Protein AF-A0A3B9ATT8-F1 (afdb_monomer)

Solvent-accessible surface area (backbone atoms only — not comparable to full-atom values): 7086 Å² total; per-residue (Å²): 121,71,73,61,54,52,61,60,58,66,70,65,71,77,68,73,78,80,68,53,63,66,43,39,75,76,47,50,41,66,73,55,51,57,35,56,40,94,64,39,64,48,70,33,40,39,35,32,44,52,40,45,88,44,52,76,48,62,89,48,86,50,46,45,82,74,47,77,47,75,58,89,57,40,35,31,37,37,37,33,32,38,40,39,55,85,31,76,60,44,78,45,52,46,34,34,39,31,83,30,55,41,78,59,95,91,37,83,41,83,44,80,38,67,33,77,41,82,40,43,33,34,77,117

Mean predicted aligned error: 7.25 Å

Radius of gyration: 20.78 Å; Cα contacts (8 Å, |Δi|>4): 263; chains: 1; bounding box: 40×21×76 Å

Nearest PDB structures (foldseek):
  1h3g-assembly1_A  TM=8.782E-01  e=9.704E-08  Flavobacterium sp. 92
  3edj-assembly1_B  TM=8.896E-01  e=1.334E-07  Flavobacterium sp. 92
  3edd-assembly1_A  TM=8.801E-01  e=1.484E-07  Flavobacterium sp. 92
  3ede-assembly1_A  TM=8.640E-01  e=2.268E-07  Flavobacterium sp. 92
  9fyz-assembly4_F  TM=8.936E-01  e=4.767E-07  Bacteroides thetaiotaomicron

Sequence (124 aa):
MLTRIYFLLLFCTFYSALFAQKPSIQRADPTNWWVGMKNPEVQILLYGKNLKGSTVDINHPGVSIRQVYEVENPNYLFLDLYIAPETQPGRIGIALSKEIQVQKGGKTVTETAQALHVYELKVR

pLDDT: mean 88.96, std 15.79, range [49.84, 98.75]

Foldseek 3Di:
DVVVVVVVVVVPPPPPPPFQDFWEWDAKPVQAEAAQDPQQKDKIKTFTPQQPQWDKDKPFPQKDWPDWDDDPPRGIIITIIGGHNPGDWDKIKTKTWHWGWHQDPNDTDTDIHMYIDIYTYHHD

Secondary structure (DSSP, 8-state):
-HHHHHHHHHTT--------PPPEEEEEESSEEETT-SS-EEEEEEEEES-TT-EEE---TTEEEEEEEE-SSTTEEEEEEEE-TTPPSEEEEEEEEEEEEEEETTEEEEEEEEEEEEEEEE--

Structure (mmCIF, N/CA/C/O backbone):
data_AF-A0A3B9ATT8-F1
#
_entry.id   AF-A0A3B9ATT8-F1
#
loop_
_atom_site.group_PDB
_atom_site.id
_atom_site.type_symbol
_atom_site.label_atom_id
_atom_site.label_alt_id
_atom_site.label_comp_id
_atom_site.label_asym_id
_atom_site.label_entity_id
_atom_site.label_seq_id
_atom_site.pdbx_PDB_ins_code
_atom_site.Cartn_x
_atom_site.Cartn_y
_atom_site.Cartn_z
_atom_site.occupancy
_atom_site.B_iso_or_equiv
_atom_site.auth_seq_id
_atom_site.auth_comp_id
_atom_site.auth_asym_id
_atom_site.auth_atom_id
_atom_site.pdbx_PDB_model_num
ATOM 1 N N . MET A 1 1 ? -13.624 -2.587 57.158 1.00 57.06 1 MET A N 1
ATOM 2 C CA . MET A 1 1 ? -13.310 -3.545 56.069 1.00 57.06 1 MET A CA 1
ATOM 3 C C . MET A 1 1 ? -14.057 -3.219 54.768 1.00 57.06 1 MET A C 1
ATOM 5 O O . MET A 1 1 ? -13.435 -3.292 53.719 1.00 57.06 1 MET A O 1
ATOM 9 N N . LEU A 1 2 ? -15.318 -2.759 54.818 1.00 52.97 2 LEU A N 1
ATOM 10 C CA . LEU A 1 2 ? -16.110 -2.372 53.632 1.00 52.97 2 LEU A CA 1
ATOM 11 C C . LEU A 1 2 ? -15.619 -1.117 52.874 1.00 52.97 2 LEU A C 1
ATOM 13 O O . LEU A 1 2 ? -15.759 -1.042 51.660 1.00 52.97 2 LEU A O 1
ATOM 17 N N . THR A 1 3 ? -14.975 -0.157 53.542 1.00 51.59 3 THR A N 1
ATOM 18 C CA . THR A 1 3 ? -14.451 1.073 52.908 1.00 51.59 3 THR A CA 1
ATOM 19 C C . THR A 1 3 ? -13.260 0.836 51.970 1.00 51.59 3 THR A C 1
ATOM 21 O O . THR A 1 3 ? -13.040 1.613 51.047 1.00 51.59 3 THR A O 1
ATOM 24 N N . ARG A 1 4 ? -12.519 -0.268 52.149 1.00 54.44 4 ARG A N 1
ATOM 25 C CA . ARG A 1 4 ? -11.410 -0.669 51.261 1.00 54.44 4 ARG A CA 1
ATOM 26 C C . ARG A 1 4 ? -11.893 -1.287 49.944 1.00 54.44 4 ARG A C 1
ATOM 28 O O . ARG A 1 4 ? -11.217 -1.152 48.933 1.00 54.44 4 ARG A O 1
ATOM 35 N N . ILE A 1 5 ? -13.075 -1.909 49.946 1.00 57.22 5 ILE A N 1
ATOM 36 C CA . ILE A 1 5 ? -13.707 -2.495 48.751 1.00 57.22 5 ILE A CA 1
ATOM 37 C C . ILE A 1 5 ? -14.228 -1.405 47.807 1.00 57.22 5 ILE A C 1
ATOM 39 O O . ILE A 1 5 ? -14.078 -1.526 46.595 1.00 57.22 5 ILE A O 1
ATOM 43 N N . TYR A 1 6 ? -14.738 -0.296 48.349 1.00 56.00 6 TYR A N 1
ATOM 44 C CA . TYR A 1 6 ? -15.149 0.857 47.542 1.00 56.00 6 TYR A CA 1
ATOM 45 C C . TYR A 1 6 ? -13.977 1.529 46.814 1.00 56.00 6 TYR A C 1
ATOM 47 O O . TYR A 1 6 ? -14.143 1.967 45.681 1.00 56.00 6 TYR A O 1
ATOM 55 N N . PHE A 1 7 ? -12.779 1.549 47.409 1.00 54.91 7 PHE A N 1
ATOM 56 C CA . PHE A 1 7 ? -11.580 2.086 46.752 1.00 54.91 7 PHE A CA 1
ATOM 57 C C . PHE A 1 7 ? -11.098 1.193 45.590 1.00 54.91 7 PHE A C 1
ATOM 59 O O . PHE A 1 7 ? -10.565 1.698 44.607 1.00 54.91 7 PHE A O 1
ATOM 66 N N . LEU A 1 8 ? -11.347 -0.123 45.666 1.00 53.28 8 LEU A N 1
ATOM 67 C CA . LEU A 1 8 ? -11.042 -1.083 44.597 1.00 53.28 8 LEU A CA 1
ATOM 68 C C . LEU A 1 8 ? -12.071 -1.029 43.447 1.00 53.28 8 LEU A C 1
ATOM 70 O O . LEU A 1 8 ? -11.711 -1.204 42.287 1.00 53.28 8 LEU A O 1
ATOM 74 N N . LEU A 1 9 ? -13.340 -0.736 43.756 1.00 53.50 9 LEU A N 1
ATOM 75 C CA . LEU A 1 9 ? -14.417 -0.547 42.771 1.00 53.50 9 LEU A CA 1
ATOM 76 C C . LEU A 1 9 ? -14.358 0.820 42.065 1.00 53.50 9 LEU A C 1
ATOM 78 O O . LEU A 1 9 ? -14.722 0.913 40.894 1.00 53.50 9 LEU A O 1
ATOM 82 N N . LEU A 1 10 ? -13.847 1.867 42.726 1.00 50.44 10 LEU A N 1
ATOM 83 C CA . LEU A 1 10 ? -13.680 3.194 42.115 1.00 50.44 10 LEU A CA 1
ATOM 84 C C . LEU A 1 10 ? -12.592 3.206 41.024 1.00 50.44 10 LEU A C 1
ATOM 86 O O . LEU A 1 10 ? -12.669 3.989 40.082 1.00 50.44 10 LEU A O 1
ATOM 90 N N . PHE A 1 11 ? -11.615 2.297 41.101 1.00 50.78 11 PHE A N 1
ATOM 91 C CA . PHE A 1 11 ? -10.529 2.180 40.121 1.00 50.78 11 PHE A CA 1
ATOM 92 C C . PHE A 1 11 ? -10.943 1.456 38.822 1.00 50.78 11 PHE A C 1
ATOM 94 O O . PHE A 1 11 ? -10.183 1.427 37.859 1.00 50.78 11 PHE A O 1
ATOM 101 N N . CYS A 1 12 ? -12.151 0.880 38.771 1.00 49.84 12 CYS A N 1
ATOM 102 C CA . CYS A 1 12 ? -12.603 0.015 37.674 1.00 49.84 12 CYS A CA 1
ATOM 103 C C . CYS A 1 12 ? -13.449 0.733 36.600 1.00 49.84 12 CYS A C 1
ATOM 105 O O . CYS A 1 12 ? -13.936 0.096 35.671 1.00 49.84 12 CYS A O 1
ATOM 107 N N . THR A 1 13 ? -13.646 2.053 36.696 1.00 51.56 13 THR A N 1
ATOM 108 C CA . THR A 1 13 ? -14.549 2.787 35.782 1.00 51.56 13 THR A CA 1
ATOM 109 C C . THR A 1 13 ? -13.852 3.565 34.671 1.00 51.56 13 THR A C 1
ATOM 111 O O . THR A 1 13 ? -14.529 4.106 33.800 1.00 51.56 13 THR A O 1
ATOM 114 N N . PHE A 1 14 ? -12.520 3.537 34.592 1.00 51.38 14 PHE A N 1
ATOM 115 C CA . PHE A 1 14 ? -11.807 3.982 33.392 1.00 51.38 14 PHE A CA 1
ATOM 116 C C . PHE A 1 14 ? -11.762 2.846 32.358 1.00 51.38 14 PHE A C 1
ATOM 118 O O . PHE A 1 14 ? -10.701 2.397 31.934 1.00 51.38 14 PHE A O 1
ATOM 125 N N . TYR A 1 15 ? -12.941 2.354 31.964 1.00 55.19 15 TYR A N 1
ATOM 126 C CA . TYR A 1 15 ? -13.079 1.633 30.704 1.00 55.19 15 TYR A CA 1
ATOM 127 C C . TYR A 1 15 ? -12.724 2.639 29.614 1.00 55.19 15 TYR A C 1
ATOM 129 O O . TYR A 1 15 ? -13.533 3.486 29.234 1.00 55.19 15 TYR A O 1
ATOM 137 N N . SER A 1 16 ? -11.472 2.603 29.169 1.00 49.91 16 SER A N 1
ATOM 138 C CA . SER A 1 16 ? -11.034 3.316 27.986 1.00 49.91 16 SER A CA 1
ATOM 139 C C . SER A 1 16 ? -11.943 2.877 26.847 1.00 49.91 16 SER A C 1
ATOM 141 O O . SER A 1 16 ? -11.873 1.747 26.366 1.00 49.91 16 SER A O 1
ATOM 143 N N . ALA A 1 17 ? -12.843 3.769 26.437 1.00 56.22 17 ALA A N 1
ATOM 144 C CA . ALA A 1 17 ? -13.549 3.621 25.184 1.00 56.22 17 ALA A CA 1
ATOM 145 C C . ALA A 1 17 ? -12.467 3.534 24.102 1.00 56.22 17 ALA A C 1
ATOM 147 O O . ALA A 1 17 ? -11.809 4.525 23.777 1.00 56.22 17 ALA A O 1
ATOM 148 N N . LEU A 1 18 ? -12.218 2.319 23.614 1.00 56.28 18 LEU A N 1
ATOM 149 C CA . LEU A 1 18 ? -11.367 2.055 22.465 1.00 56.28 18 LEU A CA 1
ATOM 150 C C . LEU A 1 18 ? -12.083 2.651 21.254 1.00 56.28 18 LEU A C 1
ATOM 152 O O . LEU A 1 18 ? -12.813 1.973 20.539 1.00 56.28 18 LEU A O 1
ATOM 156 N N . PHE A 1 19 ? -11.932 3.959 21.058 1.00 63.81 19 PHE A N 1
ATOM 157 C CA . PHE A 1 19 ? -12.354 4.604 19.829 1.00 63.81 19 PHE A CA 1
ATOM 158 C C . PHE A 1 19 ? -11.504 4.021 18.704 1.00 63.81 19 PHE A C 1
ATOM 160 O O . PHE A 1 19 ? -10.276 4.148 18.712 1.00 63.81 19 PHE A O 1
ATOM 167 N N . ALA A 1 20 ? -12.154 3.362 17.746 1.00 68.19 20 ALA A N 1
ATOM 168 C CA . ALA A 1 20 ? -11.482 2.860 16.563 1.00 68.19 20 ALA A CA 1
ATOM 169 C C . ALA A 1 20 ? -10.919 4.058 15.785 1.00 68.19 20 ALA A C 1
ATOM 171 O O . ALA A 1 20 ? -11.657 4.866 15.220 1.00 68.19 20 ALA A O 1
ATOM 172 N N . GLN A 1 21 ? -9.595 4.215 15.812 1.00 84.19 21 GLN A N 1
ATOM 173 C CA . GLN A 1 21 ? -8.925 5.314 15.123 1.00 84.19 21 GLN A CA 1
ATOM 174 C C . GLN A 1 21 ? -9.066 5.127 13.610 1.00 84.19 21 GLN A C 1
ATOM 176 O O . GLN A 1 21 ? -8.946 4.013 13.107 1.00 84.19 21 GLN A O 1
ATOM 181 N N . LYS A 1 22 ? -9.295 6.206 12.860 1.00 92.38 22 LYS A N 1
ATOM 182 C CA . LYS A 1 22 ? -9.272 6.128 11.393 1.00 92.38 22 LYS A CA 1
ATOM 183 C C . LYS A 1 22 ? -7.874 5.679 10.939 1.00 92.38 22 LYS A C 1
ATOM 185 O O . LYS A 1 22 ? -6.898 6.198 11.492 1.00 92.38 22 LYS A O 1
ATOM 190 N N . PRO A 1 23 ? -7.759 4.741 9.980 1.00 95.69 23 PRO A N 1
ATOM 191 C CA . PRO A 1 23 ? -6.466 4.406 9.413 1.00 95.69 23 PRO A CA 1
ATOM 192 C C . PRO A 1 23 ? -5.859 5.659 8.779 1.00 95.69 23 PRO A C 1
ATOM 194 O O . PRO A 1 23 ? -6.568 6.480 8.193 1.00 95.69 23 PRO A O 1
ATOM 197 N N . SER A 1 24 ? -4.550 5.828 8.899 1.00 97.00 24 SER A N 1
ATOM 198 C CA . SER A 1 24 ? -3.833 6.886 8.191 1.00 97.00 24 SER A CA 1
ATOM 199 C C . SER A 1 24 ? -2.446 6.413 7.820 1.00 97.00 24 SER A C 1
ATOM 201 O O . SER A 1 24 ? -1.738 5.877 8.664 1.00 97.00 24 SER A O 1
ATOM 203 N N . ILE A 1 25 ? -2.044 6.618 6.569 1.00 98.19 25 ILE A N 1
ATOM 204 C CA . ILE A 1 25 ? -0.698 6.274 6.108 1.00 98.19 25 ILE A CA 1
ATOM 205 C C . ILE A 1 25 ? 0.189 7.502 6.259 1.00 98.19 25 ILE A C 1
ATOM 207 O O . ILE A 1 25 ? -0.159 8.586 5.798 1.00 98.19 25 ILE A O 1
ATOM 211 N N . GLN A 1 26 ? 1.337 7.328 6.905 1.00 98.00 26 GLN A N 1
ATOM 212 C CA . GLN A 1 26 ? 2.315 8.392 7.124 1.00 98.00 26 GLN A CA 1
ATOM 213 C C . GLN A 1 26 ? 3.532 8.244 6.213 1.00 98.00 26 GLN A C 1
ATOM 215 O O . GLN A 1 26 ? 4.091 9.248 5.778 1.00 98.00 26 GLN A O 1
ATOM 220 N N . ARG A 1 27 ? 3.949 7.007 5.926 1.00 97.81 27 ARG A N 1
ATOM 221 C CA . ARG A 1 27 ? 5.130 6.718 5.110 1.00 97.81 27 ARG A CA 1
ATOM 222 C C . ARG A 1 27 ? 4.998 5.374 4.400 1.00 97.81 27 ARG A C 1
ATOM 224 O O . ARG A 1 27 ? 4.370 4.461 4.931 1.00 97.81 27 ARG A O 1
ATOM 231 N N . ALA A 1 28 ? 5.640 5.271 3.244 1.00 98.56 28 ALA A N 1
ATOM 232 C CA . ALA A 1 28 ? 5.940 4.022 2.563 1.00 98.56 28 ALA A CA 1
ATOM 233 C C . ALA A 1 28 ? 7.462 3.885 2.423 1.00 98.56 28 ALA A C 1
ATOM 235 O O . ALA A 1 28 ? 8.128 4.863 2.081 1.00 98.56 28 ALA A O 1
ATOM 236 N N . ASP A 1 29 ? 7.993 2.695 2.687 1.00 98.06 29 ASP A N 1
ATOM 237 C CA . ASP A 1 29 ? 9.405 2.356 2.516 1.00 98.06 29 ASP A CA 1
ATOM 238 C C . ASP A 1 29 ? 9.533 1.136 1.579 1.00 98.06 29 ASP A C 1
ATOM 240 O O . ASP A 1 29 ? 8.893 0.119 1.842 1.00 98.06 29 ASP A O 1
ATOM 244 N N . PRO A 1 30 ? 10.343 1.196 0.505 1.00 98.12 30 PRO A N 1
ATOM 245 C CA . PRO A 1 30 ? 11.040 2.387 0.005 1.00 98.12 30 PRO A CA 1
ATOM 246 C C . PRO A 1 30 ? 10.045 3.463 -0.459 1.00 98.12 30 PRO A C 1
ATOM 248 O O . PRO A 1 30 ? 8.932 3.129 -0.840 1.00 98.12 30 PRO A O 1
ATOM 251 N N . THR A 1 31 ? 10.431 4.745 -0.459 1.00 97.44 31 THR A N 1
ATOM 252 C CA . THR A 1 31 ? 9.517 5.879 -0.753 1.00 97.44 31 THR A CA 1
ATOM 253 C C . THR A 1 31 ? 9.055 5.972 -2.209 1.00 97.44 31 THR A C 1
ATOM 255 O O . THR A 1 31 ? 8.135 6.722 -2.523 1.00 97.44 31 THR A O 1
ATOM 258 N N . ASN A 1 32 ? 9.728 5.258 -3.106 1.00 98.00 32 ASN A N 1
ATOM 259 C CA . ASN A 1 32 ? 9.431 5.151 -4.527 1.00 98.00 32 ASN A CA 1
ATOM 260 C C . ASN A 1 32 ? 10.055 3.860 -5.069 1.00 98.00 32 ASN A C 1
ATOM 262 O O . ASN A 1 32 ? 10.919 3.263 -4.418 1.00 98.00 32 ASN A O 1
ATOM 266 N N . TRP A 1 33 ?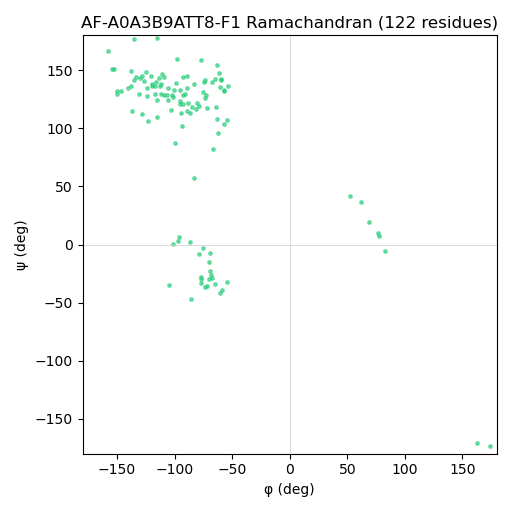 9.643 3.470 -6.270 1.00 97.88 33 TRP A N 1
ATOM 267 C CA . TRP A 1 33 ? 10.235 2.355 -7.004 1.00 97.88 33 TRP A CA 1
ATOM 268 C C . TRP A 1 33 ? 10.454 2.717 -8.471 1.00 97.88 33 TRP A C 1
ATOM 270 O O . TRP A 1 33 ? 10.077 3.804 -8.904 1.00 97.88 33 TRP A O 1
ATOM 280 N N . TRP A 1 34 ? 11.051 1.814 -9.245 1.00 96.94 34 TRP A N 1
ATOM 281 C CA . TRP A 1 34 ? 11.299 2.009 -10.673 1.00 96.94 34 TRP A CA 1
ATOM 282 C C . TRP A 1 34 ? 10.483 1.039 -11.521 1.00 96.94 34 TRP A C 1
ATOM 284 O O . TRP A 1 34 ? 10.322 -0.129 -11.165 1.00 96.94 34 TRP A O 1
ATOM 294 N N . VAL A 1 35 ? 10.004 1.513 -12.669 1.00 97.06 35 VAL A N 1
ATOM 295 C CA . VAL A 1 35 ? 9.434 0.648 -13.711 1.00 97.06 35 VAL A CA 1
ATOM 296 C C . VAL A 1 35 ? 10.545 -0.058 -14.496 1.00 97.06 35 VAL A C 1
ATOM 298 O O . VAL A 1 35 ? 11.694 0.388 -14.505 1.00 97.06 35 VAL A O 1
ATOM 301 N N . GLY A 1 36 ? 10.223 -1.177 -15.152 1.00 95.19 36 GLY A N 1
ATOM 302 C CA . GLY A 1 36 ? 11.188 -1.920 -15.976 1.00 95.19 36 GLY A CA 1
ATOM 303 C C . GLY A 1 36 ? 12.312 -2.614 -15.191 1.00 95.19 36 GLY A C 1
ATOM 304 O O . GLY A 1 36 ? 13.362 -2.936 -15.754 1.00 95.19 36 GLY A O 1
ATOM 305 N N . MET A 1 37 ? 12.130 -2.837 -13.887 1.00 95.69 37 MET A N 1
ATOM 306 C CA . MET A 1 37 ? 13.088 -3.578 -13.065 1.00 95.69 37 MET A CA 1
ATOM 307 C C . MET A 1 37 ? 13.181 -5.042 -13.512 1.00 95.69 37 MET A C 1
ATOM 309 O O . MET A 1 37 ? 12.180 -5.669 -13.846 1.00 95.69 37 MET A O 1
ATOM 313 N N . LYS A 1 38 ? 14.396 -5.617 -13.476 1.00 95.25 38 LYS A N 1
ATOM 314 C CA . LYS A 1 38 ? 14.610 -7.039 -13.817 1.00 95.25 38 LYS A CA 1
ATOM 315 C C . LYS A 1 38 ? 13.786 -7.965 -12.916 1.00 95.25 38 LYS A C 1
ATOM 317 O O . LYS A 1 38 ? 13.284 -8.978 -13.390 1.00 95.25 38 LYS A O 1
ATOM 322 N N . ASN A 1 39 ? 13.686 -7.622 -11.631 1.00 96.31 39 ASN A N 1
ATOM 323 C CA . ASN A 1 39 ? 12.704 -8.215 -10.736 1.00 96.31 39 ASN A CA 1
ATOM 324 C C . ASN A 1 39 ? 11.463 -7.301 -10.713 1.00 96.31 39 ASN A C 1
ATOM 326 O O . ASN A 1 39 ? 11.589 -6.174 -10.230 1.00 96.31 39 ASN A O 1
ATOM 330 N N . PRO A 1 40 ? 10.306 -7.748 -11.235 1.00 96.81 40 PRO A N 1
ATOM 331 C CA . PRO A 1 40 ? 9.074 -6.961 -11.235 1.00 96.81 40 PRO A CA 1
ATOM 332 C C . PRO A 1 40 ? 8.398 -6.903 -9.857 1.00 96.81 40 PRO A C 1
ATOM 334 O O . PRO A 1 40 ? 7.372 -6.246 -9.711 1.0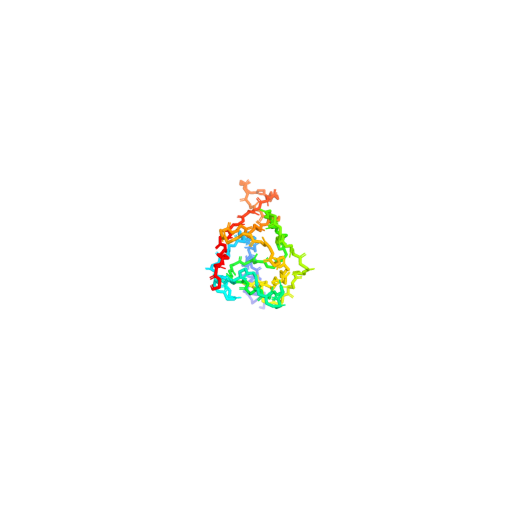0 96.81 40 PRO A O 1
ATOM 337 N N . GLU A 1 41 ? 8.929 -7.594 -8.848 1.00 98.06 41 GLU A N 1
ATOM 338 C CA . GLU A 1 41 ? 8.350 -7.635 -7.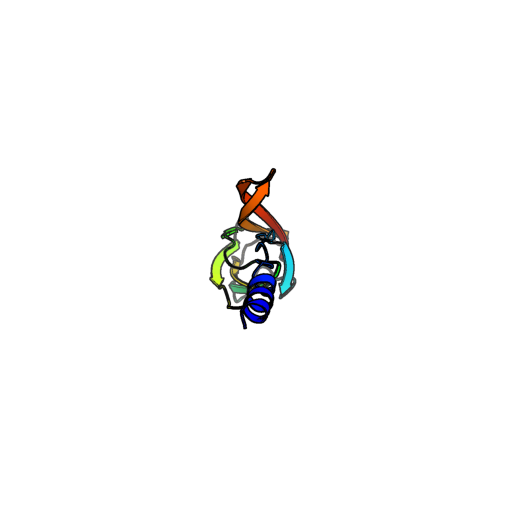508 1.00 98.06 41 GLU A CA 1
ATOM 339 C C . GLU A 1 41 ? 9.045 -6.668 -6.547 1.00 98.06 41 GLU A C 1
ATOM 341 O O . GLU A 1 41 ? 10.274 -6.542 -6.528 1.00 98.06 41 GLU A O 1
ATOM 346 N N . VAL A 1 42 ? 8.241 -5.999 -5.723 1.00 98.12 42 VAL A N 1
ATOM 347 C CA . VAL A 1 42 ? 8.700 -5.136 -4.633 1.00 98.12 42 VAL A CA 1
ATOM 348 C C . VAL A 1 42 ? 7.805 -5.326 -3.416 1.00 98.12 42 VAL A C 1
ATOM 350 O O . VAL A 1 42 ? 6.583 -5.328 -3.530 1.00 98.12 42 VAL A O 1
ATOM 353 N N . GLN A 1 43 ? 8.419 -5.449 -2.243 1.00 98.69 43 GLN A N 1
ATOM 354 C CA . GLN A 1 43 ? 7.715 -5.366 -0.971 1.00 98.69 43 GLN A CA 1
ATOM 355 C C . GLN A 1 43 ? 7.810 -3.936 -0.441 1.00 98.69 43 GLN A C 1
ATOM 357 O O . GLN A 1 43 ? 8.907 -3.404 -0.263 1.00 98.69 43 GLN A O 1
ATOM 362 N N . ILE A 1 44 ? 6.659 -3.324 -0.179 1.00 98.62 44 ILE A N 1
ATOM 363 C CA . ILE A 1 44 ? 6.548 -1.990 0.409 1.00 98.62 44 ILE A CA 1
ATOM 364 C C . ILE A 1 44 ? 6.099 -2.128 1.862 1.00 98.62 44 ILE A C 1
ATOM 366 O O . ILE A 1 44 ? 5.081 -2.753 2.152 1.00 98.62 44 ILE A O 1
ATOM 370 N N . LEU A 1 45 ? 6.821 -1.493 2.779 1.00 98.69 45 LEU A N 1
ATOM 371 C CA . LEU A 1 45 ? 6.399 -1.300 4.159 1.00 98.69 45 LEU A CA 1
ATOM 372 C C . LEU A 1 45 ? 5.603 -0.001 4.274 1.00 98.69 45 LEU A C 1
ATOM 374 O O . LEU A 1 45 ? 6.147 1.089 4.112 1.00 98.69 45 LEU A O 1
ATOM 378 N N . LEU A 1 46 ? 4.324 -0.105 4.612 1.00 98.75 46 LEU A N 1
ATOM 379 C CA . LEU A 1 46 ? 3.499 1.034 4.988 1.00 98.75 46 LEU A CA 1
ATOM 380 C C . LEU A 1 46 ? 3.572 1.235 6.499 1.00 98.75 46 LEU A C 1
ATOM 382 O O . LEU A 1 46 ? 3.332 0.308 7.271 1.00 98.75 46 LEU A O 1
ATOM 386 N N . TYR A 1 47 ? 3.860 2.466 6.912 1.00 98.50 47 TYR A N 1
ATOM 387 C CA . TYR A 1 47 ? 3.804 2.905 8.300 1.00 98.50 47 TYR A CA 1
ATOM 388 C C . TYR A 1 47 ? 2.753 4.000 8.472 1.00 98.50 47 TYR A C 1
ATOM 390 O O . TYR A 1 47 ? 2.664 4.945 7.680 1.00 98.50 47 TYR A O 1
ATOM 398 N N . GLY A 1 48 ? 1.962 3.894 9.534 1.00 97.75 48 GLY A N 1
ATOM 399 C CA . GLY A 1 48 ? 0.884 4.826 9.818 1.00 97.75 48 GLY A CA 1
ATOM 400 C C . GLY A 1 48 ? 0.036 4.401 11.010 1.00 97.75 48 GLY A C 1
ATOM 401 O O . GLY A 1 48 ? 0.381 3.460 11.707 1.00 97.75 48 GLY A O 1
ATOM 402 N N . LYS A 1 49 ? -1.071 5.085 11.296 1.00 96.56 49 LYS A N 1
ATOM 403 C CA . LYS A 1 49 ? -1.918 4.731 12.446 1.00 96.56 49 LYS A CA 1
ATOM 404 C C . LYS A 1 49 ? -2.978 3.713 12.051 1.00 96.56 49 LYS A C 1
ATOM 406 O O . LYS A 1 49 ?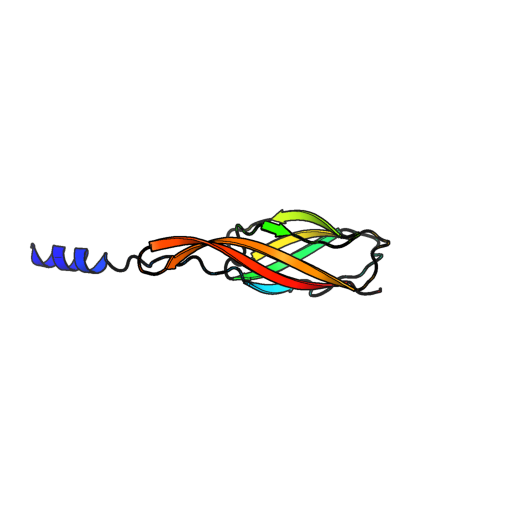 -3.669 3.915 11.059 1.00 96.56 49 LYS A O 1
ATOM 411 N N . ASN A 1 50 ? -3.151 2.680 12.876 1.00 95.50 50 ASN A N 1
ATOM 412 C CA . ASN A 1 50 ? -4.258 1.717 12.814 1.00 95.50 50 ASN A CA 1
ATOM 413 C C . ASN A 1 50 ? -4.475 1.067 11.431 1.00 95.50 50 ASN A C 1
ATOM 415 O O . ASN A 1 50 ? -5.612 0.906 10.981 1.00 95.50 50 ASN A O 1
ATOM 419 N N . LEU A 1 51 ? -3.380 0.702 10.767 1.00 97.12 51 LEU A N 1
ATOM 420 C CA . LEU A 1 51 ? -3.377 0.106 9.434 1.00 97.12 51 LEU A CA 1
ATOM 421 C C . LEU A 1 51 ? -3.860 -1.348 9.430 1.00 97.12 51 LEU A C 1
ATOM 423 O O . LEU A 1 51 ? -4.564 -1.745 8.508 1.00 97.12 51 LEU A O 1
ATOM 427 N N . LYS A 1 52 ? -3.533 -2.133 10.461 1.00 96.38 52 LYS A N 1
ATOM 428 C CA . LYS A 1 52 ? -3.932 -3.547 10.571 1.00 96.38 52 LYS A CA 1
ATOM 429 C C . LYS A 1 52 ? -5.442 -3.734 10.419 1.00 96.38 52 LYS A C 1
ATOM 431 O O . LYS A 1 52 ? -6.204 -2.975 11.014 1.00 96.38 52 LYS A O 1
ATOM 436 N N . GLY A 1 53 ? -5.885 -4.730 9.664 1.00 95.88 53 GLY A N 1
ATOM 437 C CA . GLY A 1 53 ? -7.289 -4.980 9.349 1.00 95.88 53 GLY A CA 1
ATOM 438 C C . GLY A 1 53 ? -7.869 -4.048 8.283 1.00 95.88 53 GLY A C 1
ATOM 439 O O . GLY A 1 53 ? -9.085 -4.017 8.121 1.00 95.88 53 GLY A O 1
ATOM 440 N N . SER A 1 54 ? -7.044 -3.246 7.600 1.00 97.50 54 SER A N 1
ATOM 441 C CA . SER A 1 54 ? -7.495 -2.468 6.439 1.00 97.50 54 SER A CA 1
ATOM 442 C C . SER A 1 54 ? -7.463 -3.331 5.184 1.00 97.50 54 SER A C 1
ATOM 444 O O . SER A 1 54 ? -6.485 -4.030 4.927 1.00 97.50 54 SER A O 1
ATOM 446 N N . THR A 1 55 ? -8.487 -3.212 4.351 1.00 98.00 55 THR A N 1
ATOM 447 C CA . THR A 1 55 ? -8.439 -3.686 2.970 1.00 98.00 55 THR A CA 1
ATOM 448 C C . THR A 1 55 ? -7.606 -2.713 2.143 1.00 98.00 55 THR A C 1
ATOM 450 O O . THR A 1 55 ? -7.822 -1.502 2.224 1.00 98.00 55 THR A O 1
ATOM 453 N N . VAL A 1 56 ? -6.660 -3.237 1.361 1.00 98.38 56 VAL A N 1
ATOM 454 C CA . VAL A 1 56 ? -5.771 -2.453 0.491 1.00 98.38 56 VAL A CA 1
ATOM 455 C C . VAL A 1 56 ? -6.203 -2.623 -0.960 1.00 98.38 56 VAL A C 1
ATOM 457 O O . VAL A 1 56 ? -6.438 -3.746 -1.400 1.00 98.38 56 VAL A O 1
ATOM 460 N N . ASP A 1 57 ? -6.271 -1.518 -1.694 1.00 98.38 57 ASP A N 1
ATOM 461 C CA . ASP A 1 57 ? -6.592 -1.479 -3.117 1.00 98.38 57 ASP A CA 1
ATOM 462 C C . ASP A 1 57 ? -5.611 -0.579 -3.880 1.00 98.38 57 ASP A C 1
ATOM 464 O O . ASP A 1 57 ? -5.151 0.450 -3.372 1.00 98.38 57 ASP A O 1
ATOM 468 N N . ILE A 1 58 ? -5.288 -0.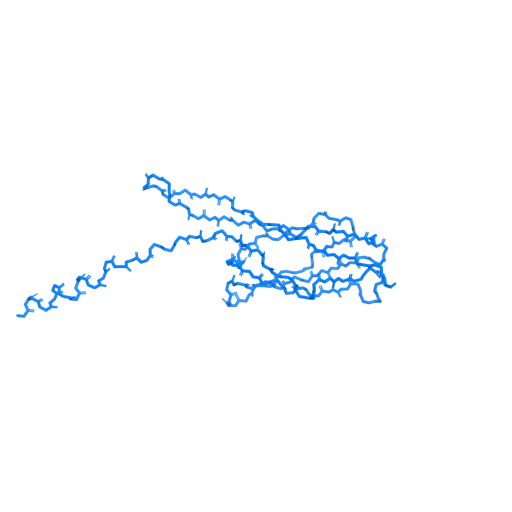983 -5.108 1.00 98.25 58 ILE A N 1
ATOM 469 C CA . ILE A 1 58 ? -4.513 -0.197 -6.070 1.00 98.25 58 ILE A CA 1
ATOM 470 C C . ILE A 1 58 ? -5.193 -0.337 -7.426 1.00 98.25 58 ILE A C 1
ATOM 472 O O . ILE A 1 58 ? -5.172 -1.404 -8.036 1.00 98.25 58 ILE A O 1
ATOM 476 N N . ASN A 1 59 ? -5.724 0.770 -7.934 1.00 96.12 59 ASN A N 1
ATOM 477 C CA . ASN A 1 59 ? -6.281 0.837 -9.278 1.00 96.12 59 ASN A CA 1
ATOM 478 C C . ASN A 1 59 ? -5.262 1.463 -10.240 1.00 96.12 59 ASN A C 1
ATOM 480 O O . ASN A 1 59 ? -5.233 2.682 -10.426 1.00 96.12 59 ASN A O 1
ATOM 484 N N . HIS A 1 60 ? -4.388 0.635 -10.817 1.00 96.94 60 HIS A N 1
ATOM 485 C CA . HIS A 1 60 ? -3.425 1.073 -11.827 1.00 96.94 60 HIS A CA 1
ATOM 486 C C . HIS A 1 60 ? -3.084 -0.059 -12.812 1.00 96.94 60 HIS A C 1
ATOM 488 O O . HIS A 1 60 ? -2.686 -1.141 -12.375 1.00 96.94 60 HIS A O 1
ATOM 494 N N . PRO A 1 61 ? -3.161 0.164 -14.139 1.00 96.00 61 PRO A N 1
ATOM 495 C CA . PRO A 1 61 ? -2.731 -0.827 -15.123 1.00 96.00 61 PRO A CA 1
ATOM 496 C C . PRO A 1 61 ? -1.266 -1.239 -14.917 1.00 96.00 61 PRO A C 1
ATOM 498 O O . PRO A 1 61 ? -0.391 -0.389 -14.758 1.00 96.00 61 PRO A O 1
ATOM 501 N N . GLY A 1 62 ? -0.990 -2.543 -14.912 1.00 97.31 62 GLY A N 1
ATO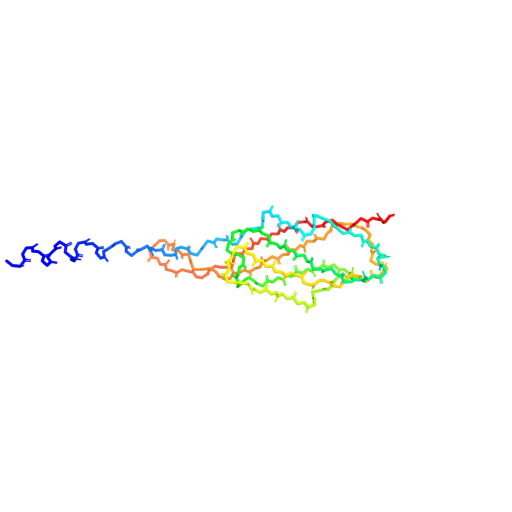M 502 C CA . GLY A 1 62 ? 0.367 -3.075 -14.741 1.00 97.31 62 GLY A CA 1
ATOM 503 C C . GLY A 1 62 ? 0.852 -3.182 -13.290 1.00 97.31 62 GLY A C 1
ATOM 504 O O . GLY A 1 62 ? 1.897 -3.781 -13.064 1.00 97.31 62 GLY A O 1
ATOM 505 N N . VAL A 1 63 ? 0.100 -2.693 -12.297 1.00 98.50 63 VAL A N 1
ATOM 506 C CA . VAL A 1 63 ? 0.422 -2.890 -10.873 1.00 98.50 63 VAL A CA 1
ATOM 507 C C . VAL A 1 63 ? -0.626 -3.792 -10.239 1.00 98.50 63 VAL A C 1
ATOM 509 O O . VAL A 1 63 ? -1.822 -3.554 -10.372 1.00 98.50 63 VAL A O 1
ATOM 512 N N . SER A 1 64 ? -0.186 -4.833 -9.538 1.00 98.31 64 SER A N 1
ATOM 513 C CA . SER A 1 64 ? -1.077 -5.764 -8.842 1.00 98.31 64 SER A CA 1
ATOM 514 C C . SER A 1 64 ? -0.569 -6.076 -7.443 1.00 98.31 64 SER A C 1
ATOM 516 O O . SER A 1 64 ? 0.635 -6.220 -7.224 1.00 98.31 64 SER A O 1
ATOM 518 N N . ILE A 1 65 ? -1.499 -6.191 -6.498 1.00 98.62 65 ILE A N 1
ATOM 519 C CA . ILE A 1 65 ? -1.211 -6.639 -5.137 1.00 98.62 65 ILE A CA 1
ATOM 520 C C . ILE A 1 65 ? -1.092 -8.161 -5.162 1.00 98.62 65 ILE A C 1
ATOM 522 O O . ILE A 1 65 ? -2.037 -8.857 -5.530 1.00 98.62 65 ILE A O 1
ATOM 526 N N . ARG A 1 66 ? 0.076 -8.680 -4.782 1.00 98.44 66 ARG A N 1
ATOM 527 C CA . ARG A 1 66 ? 0.313 -10.119 -4.623 1.00 98.44 66 ARG A CA 1
ATOM 528 C C . ARG A 1 66 ? -0.097 -10.587 -3.244 1.00 98.44 66 ARG A C 1
ATOM 530 O O . ARG A 1 66 ? -0.785 -11.595 -3.127 1.00 98.44 66 ARG A O 1
ATOM 537 N N . GLN A 1 67 ? 0.313 -9.847 -2.220 1.00 98.44 67 GLN A N 1
ATOM 538 C CA . GLN A 1 67 ? -0.024 -10.171 -0.846 1.00 98.44 67 GLN A CA 1
ATOM 539 C C . GLN A 1 67 ? -0.000 -8.933 0.047 1.00 98.44 67 GLN A C 1
ATOM 541 O O . GLN A 1 67 ? 0.768 -7.998 -0.174 1.00 98.44 67 GLN A O 1
ATOM 546 N N . VAL A 1 68 ? -0.830 -8.967 1.086 1.00 98.50 68 VAL A N 1
ATOM 547 C CA . VAL A 1 68 ? -0.791 -8.042 2.216 1.00 98.50 68 VAL A CA 1
ATOM 548 C C . VAL A 1 68 ? -0.447 -8.855 3.460 1.00 98.50 68 VAL A C 1
ATOM 550 O O . VAL A 1 68 ? -1.157 -9.811 3.772 1.00 98.50 68 VAL A O 1
ATOM 553 N N . TYR A 1 69 ? 0.610 -8.480 4.179 1.00 98.31 69 TYR A N 1
ATOM 554 C CA . TYR A 1 69 ? 0.933 -9.078 5.475 1.00 98.31 69 TYR A CA 1
ATOM 555 C C . TYR A 1 69 ? 0.671 -8.094 6.601 1.00 98.31 69 TYR A C 1
ATOM 557 O O . TYR A 1 69 ? 1.177 -6.967 6.627 1.00 98.31 69 TYR A O 1
ATOM 565 N N . GLU A 1 70 ? -0.086 -8.577 7.575 1.00 97.62 70 GLU A N 1
ATOM 566 C CA . GLU A 1 70 ? -0.267 -7.920 8.854 1.00 97.62 70 GLU A CA 1
ATOM 567 C C . GLU A 1 70 ? 0.749 -8.439 9.858 1.00 97.62 70 GLU A C 1
ATOM 569 O O . GLU A 1 70 ? 1.061 -9.629 9.902 1.00 97.62 70 GLU A O 1
ATOM 574 N N . VAL A 1 71 ? 1.219 -7.543 10.716 1.00 95.50 71 VAL A N 1
ATOM 575 C CA . VAL A 1 71 ? 2.084 -7.896 11.841 1.00 95.50 71 VAL A CA 1
ATOM 576 C C . VAL A 1 71 ? 1.384 -7.614 13.167 1.00 95.50 71 VAL A C 1
ATOM 578 O O . VAL A 1 71 ? 0.234 -7.160 13.225 1.00 95.50 71 VAL A O 1
ATOM 581 N N . GLU A 1 72 ? 2.048 -7.938 14.274 1.00 97.00 72 GLU A N 1
ATOM 582 C CA . GLU A 1 72 ? 1.509 -7.685 15.612 1.00 97.00 72 GLU A CA 1
ATOM 583 C C . GLU A 1 72 ? 1.259 -6.194 15.844 1.00 97.00 72 GLU A C 1
ATOM 585 O O . GLU A 1 72 ? 0.208 -5.814 16.360 1.00 97.00 72 GLU A O 1
ATOM 590 N N . ASN A 1 73 ? 2.193 -5.346 15.403 1.00 97.62 73 ASN A N 1
ATOM 591 C CA . ASN A 1 73 ? 2.057 -3.904 15.526 1.00 97.62 73 ASN A CA 1
ATOM 592 C C . ASN A 1 73 ? 0.986 -3.375 14.549 1.00 97.62 73 ASN A C 1
ATOM 594 O O . ASN A 1 73 ? 1.182 -3.451 13.334 1.00 97.62 73 ASN A O 1
ATOM 598 N N . PRO A 1 74 ? -0.114 -2.771 15.041 1.00 96.75 74 PRO A N 1
ATOM 599 C CA . PRO A 1 74 ? -1.231 -2.356 14.197 1.00 96.75 74 PRO A CA 1
ATOM 600 C C . PRO A 1 74 ? -0.906 -1.187 13.258 1.00 96.75 74 PRO A C 1
ATOM 602 O O . PRO A 1 74 ? -1.739 -0.818 12.432 1.00 96.75 74 PRO A O 1
ATOM 605 N N . ASN A 1 75 ? 0.275 -0.584 13.395 1.00 98.00 75 ASN A N 1
ATOM 606 C CA . ASN A 1 75 ? 0.716 0.591 12.650 1.00 98.00 75 ASN A CA 1
ATOM 607 C C . ASN A 1 75 ? 1.567 0.258 11.415 1.00 98.00 75 ASN A C 1
ATOM 609 O O . ASN A 1 75 ? 2.098 1.168 10.778 1.00 98.00 75 ASN A O 1
ATOM 613 N N . TYR A 1 76 ? 1.697 -1.028 11.081 1.00 98.12 76 TYR A N 1
ATOM 614 C CA . TYR A 1 76 ? 2.475 -1.499 9.941 1.00 98.12 76 TYR A CA 1
ATOM 615 C C . TYR A 1 76 ? 1.678 -2.468 9.067 1.00 98.12 76 TYR A C 1
ATOM 617 O O . TYR A 1 76 ? 0.923 -3.300 9.573 1.00 98.12 76 TYR A O 1
ATOM 625 N N . LEU A 1 77 ? 1.891 -2.369 7.756 1.00 98.38 77 LEU A N 1
ATOM 626 C CA . LEU A 1 77 ? 1.438 -3.323 6.745 1.00 98.38 77 LEU A CA 1
ATOM 627 C C . LEU A 1 77 ? 2.566 -3.546 5.741 1.00 98.38 77 LEU A C 1
ATOM 629 O O . LEU A 1 77 ? 3.180 -2.578 5.295 1.00 98.38 77 LEU A O 1
ATOM 633 N N . PHE A 1 78 ? 2.808 -4.796 5.360 1.00 98.69 78 PHE A N 1
ATOM 634 C CA . PHE A 1 78 ? 3.692 -5.120 4.241 1.00 98.69 78 PHE A CA 1
ATOM 635 C C . PHE A 1 78 ? 2.845 -5.428 3.016 1.00 98.69 78 PHE A C 1
ATOM 637 O O . PHE A 1 78 ? 1.874 -6.179 3.102 1.00 98.69 78 PHE A O 1
ATOM 644 N N . LEU A 1 79 ? 3.211 -4.837 1.888 1.00 98.56 79 LEU A N 1
ATOM 645 C CA . LEU A 1 79 ? 2.496 -4.941 0.632 1.00 98.56 79 LEU A CA 1
ATOM 646 C C . LEU A 1 79 ? 3.444 -5.469 -0.441 1.00 98.56 79 LEU A C 1
ATOM 648 O O . LEU A 1 79 ? 4.310 -4.735 -0.913 1.00 98.56 79 LEU A O 1
ATOM 652 N N . ASP A 1 80 ? 3.264 -6.726 -0.830 1.00 98.75 80 ASP A N 1
ATOM 653 C CA . ASP A 1 80 ? 3.969 -7.298 -1.971 1.00 98.75 80 ASP A CA 1
ATOM 654 C C . ASP A 1 80 ? 3.239 -6.881 -3.242 1.00 98.75 80 ASP A C 1
ATOM 656 O O . ASP A 1 80 ? 2.080 -7.247 -3.465 1.00 98.75 80 ASP A O 1
ATOM 660 N N . LEU A 1 81 ? 3.923 -6.113 -4.080 1.00 98.75 81 LEU A N 1
ATOM 661 C CA . LEU A 1 81 ? 3.438 -5.679 -5.377 1.00 98.75 81 LEU A CA 1
ATOM 662 C C . LEU A 1 81 ? 4.187 -6.385 -6.493 1.00 98.75 81 LEU A C 1
ATOM 664 O O . LEU A 1 81 ? 5.400 -6.571 -6.435 1.00 98.75 81 LEU A O 1
ATOM 668 N N . TYR A 1 82 ? 3.452 -6.686 -7.554 1.00 98.62 82 TYR A N 1
ATOM 669 C CA . TYR A 1 82 ? 4.012 -6.978 -8.860 1.00 98.62 82 TYR A CA 1
ATOM 670 C C . TYR A 1 82 ? 3.762 -5.788 -9.783 1.00 98.62 82 TYR A C 1
ATOM 672 O O . TYR A 1 82 ? 2.614 -5.372 -9.962 1.00 98.62 82 TYR A O 1
ATOM 680 N N . ILE A 1 83 ? 4.838 -5.263 -10.361 1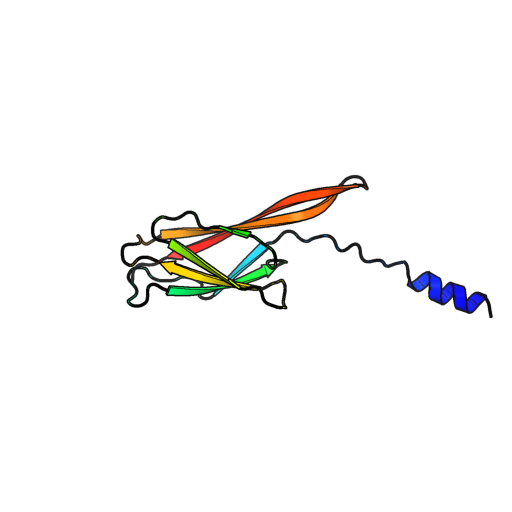.00 98.38 83 ILE A N 1
ATOM 681 C CA . ILE A 1 83 ? 4.866 -4.137 -11.290 1.00 98.38 83 ILE 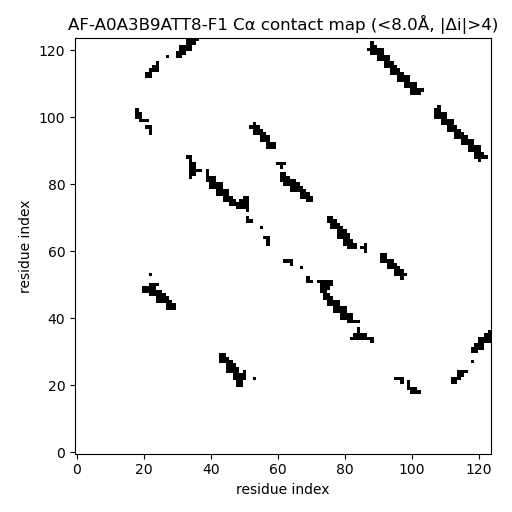A CA 1
ATOM 682 C C . ILE A 1 83 ? 5.361 -4.674 -12.632 1.00 98.38 83 ILE A C 1
ATOM 684 O O . ILE A 1 83 ? 6.531 -5.032 -12.779 1.00 98.38 83 ILE A O 1
ATOM 688 N N . ALA A 1 84 ? 4.466 -4.745 -13.614 1.00 97.88 84 ALA A N 1
ATOM 689 C CA . ALA A 1 84 ? 4.772 -5.272 -14.935 1.00 97.88 84 ALA A CA 1
ATOM 690 C C . ALA A 1 84 ? 5.906 -4.456 -15.594 1.00 97.88 84 ALA A C 1
ATOM 692 O O . ALA A 1 84 ? 5.923 -3.227 -15.442 1.00 97.88 84 ALA A O 1
ATOM 693 N N . PRO A 1 85 ? 6.847 -5.085 -16.321 1.00 95.06 85 PRO A N 1
ATOM 694 C CA . PRO A 1 85 ? 7.988 -4.389 -16.925 1.00 95.06 85 PRO A CA 1
ATOM 695 C C . PRO A 1 85 ? 7.615 -3.201 -17.826 1.00 95.06 85 PRO A C 1
ATOM 697 O O . PRO A 1 85 ? 8.349 -2.219 -17.884 1.00 95.06 85 PRO A O 1
ATOM 700 N N . GLU A 1 86 ? 6.470 -3.283 -18.496 1.00 95.44 86 GLU A N 1
ATOM 701 C CA . GLU A 1 86 ? 5.898 -2.288 -19.405 1.00 95.44 86 GLU A CA 1
ATOM 702 C C . GLU A 1 86 ? 5.042 -1.213 -18.713 1.00 95.44 86 GLU A C 1
ATOM 704 O O . GLU A 1 86 ? 4.471 -0.349 -19.383 1.00 95.44 86 GLU A O 1
ATOM 709 N N . THR A 1 87 ? 4.936 -1.255 -17.380 1.00 97.44 87 THR A N 1
ATOM 710 C CA . THR A 1 87 ? 4.201 -0.251 -16.599 1.00 97.44 87 THR A CA 1
ATOM 711 C C . THR A 1 87 ? 4.770 1.135 -16.872 1.00 97.44 87 THR A C 1
ATOM 713 O O . THR A 1 87 ? 5.983 1.348 -16.835 1.00 97.44 87 THR A O 1
ATOM 716 N N . GLN A 1 88 ? 3.891 2.103 -17.124 1.00 96.62 88 GLN A N 1
ATOM 717 C CA . GLN A 1 88 ? 4.323 3.479 -17.329 1.00 96.62 88 GLN A CA 1
ATOM 718 C C . GLN A 1 88 ? 4.752 4.114 -15.997 1.00 96.62 88 GLN A C 1
ATOM 720 O O . GLN A 1 88 ? 4.113 3.871 -14.969 1.00 96.62 88 GLN A O 1
ATOM 725 N N . PRO A 1 89 ? 5.817 4.935 -15.991 1.00 97.56 89 PRO A N 1
ATOM 726 C CA . PRO A 1 89 ? 6.184 5.715 -14.816 1.00 97.56 89 PRO A CA 1
ATOM 727 C C . PRO A 1 89 ? 5.050 6.684 -14.457 1.00 97.56 89 PRO A C 1
ATOM 729 O O . PRO A 1 89 ? 4.355 7.206 -15.330 1.00 97.56 89 PRO A O 1
ATOM 732 N N . GLY A 1 90 ? 4.872 6.960 -13.171 1.00 97.50 90 GLY A N 1
ATOM 733 C CA . GLY A 1 90 ? 3.783 7.805 -12.705 1.00 97.50 90 GLY A CA 1
ATOM 734 C C . GLY A 1 90 ? 3.497 7.662 -11.219 1.00 97.50 90 GLY A C 1
ATOM 735 O O . GLY A 1 90 ? 4.249 7.055 -10.461 1.00 97.50 90 GLY A O 1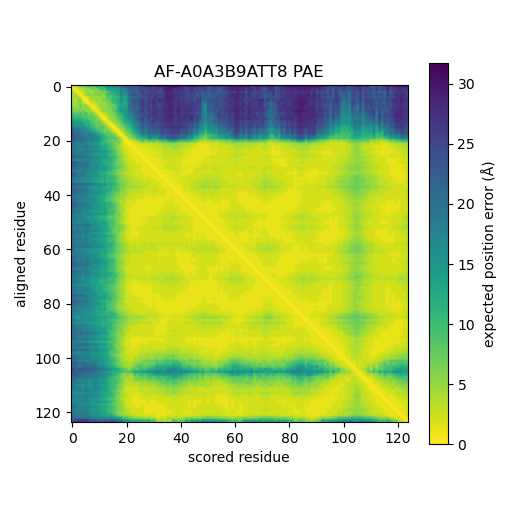
ATOM 736 N N . ARG A 1 91 ? 2.388 8.260 -10.792 1.00 97.81 91 ARG A N 1
ATOM 737 C CA . ARG A 1 91 ? 1.904 8.190 -9.413 1.00 97.81 91 ARG A CA 1
ATOM 738 C C . ARG A 1 91 ? 0.764 7.187 -9.328 1.00 97.81 91 ARG A C 1
ATOM 740 O O . ARG A 1 91 ? -0.204 7.310 -10.073 1.00 97.81 91 ARG A O 1
ATOM 747 N N . ILE A 1 92 ? 0.860 6.256 -8.388 1.00 97.94 92 ILE A N 1
ATOM 748 C CA . ILE A 1 92 ? -0.188 5.279 -8.090 1.00 97.94 92 ILE A CA 1
ATOM 749 C C . ILE A 1 92 ? -0.802 5.574 -6.721 1.00 97.94 92 ILE A C 1
ATOM 751 O O . ILE A 1 92 ? -0.124 6.060 -5.814 1.00 97.94 92 ILE A O 1
ATOM 755 N N . GLY A 1 93 ? -2.096 5.306 -6.570 1.00 98.25 93 GLY A N 1
ATOM 756 C CA . GLY A 1 93 ? -2.794 5.438 -5.296 1.00 98.25 93 GLY A CA 1
ATOM 757 C C . GLY A 1 93 ? -2.849 4.105 -4.563 1.00 98.25 93 GLY A C 1
ATOM 758 O O . GLY A 1 93 ? -3.423 3.155 -5.084 1.00 98.25 93 GLY A O 1
ATOM 759 N N . ILE A 1 94 ? -2.292 4.051 -3.356 1.00 98.56 94 ILE A N 1
ATOM 760 C CA . ILE A 1 94 ? -2.489 2.955 -2.405 1.00 98.56 94 ILE A CA 1
ATOM 761 C C . ILE A 1 94 ? -3.649 3.356 -1.493 1.00 98.56 94 ILE A C 1
ATOM 763 O O . ILE A 1 94 ? -3.490 4.202 -0.606 1.00 98.56 94 ILE A O 1
ATOM 767 N N . ALA A 1 95 ? -4.827 2.797 -1.757 1.00 98.44 95 ALA A N 1
ATOM 768 C CA . ALA A 1 95 ? -6.051 3.085 -1.026 1.00 98.44 95 ALA A CA 1
ATOM 769 C C . ALA A 1 95 ? -6.271 2.051 0.081 1.00 98.44 95 ALA A C 1
ATOM 771 O O . ALA A 1 95 ? -6.175 0.849 -0.144 1.00 98.44 95 ALA A O 1
ATOM 772 N N . LEU A 1 96 ? -6.584 2.526 1.282 1.00 98.25 96 LEU A N 1
ATOM 773 C CA . LEU A 1 96 ? -6.981 1.705 2.418 1.00 98.25 96 LEU A CA 1
ATOM 774 C C . LEU A 1 96 ? -8.439 1.985 2.734 1.00 98.25 96 LEU A C 1
ATOM 776 O O . LEU A 1 96 ? -8.849 3.145 2.801 1.00 98.25 96 LEU A O 1
ATOM 780 N N . SER A 1 97 ? -9.196 0.929 2.997 1.00 97.31 97 SER A N 1
ATOM 781 C CA . SER A 1 97 ? -10.535 1.016 3.566 1.00 97.31 97 SER A CA 1
ATOM 782 C C . SER A 1 97 ? -10.633 0.138 4.805 1.00 97.31 97 SER A C 1
ATOM 784 O O . SER A 1 97 ? -10.046 -0.941 4.869 1.00 97.31 97 SER A O 1
ATOM 786 N N . LYS A 1 98 ? -11.327 0.627 5.830 1.00 95.38 98 LYS A N 1
ATOM 787 C CA . LYS A 1 98 ? -11.495 -0.095 7.088 1.00 95.38 98 LYS A CA 1
ATOM 788 C C . LYS A 1 98 ? -12.814 0.274 7.737 1.00 95.38 98 LYS A C 1
ATOM 790 O O . LYS A 1 98 ? -13.123 1.456 7.887 1.00 95.38 98 LYS A O 1
ATOM 795 N N . GLU A 1 99 ? -13.566 -0.729 8.164 1.00 94.00 99 GLU A N 1
ATOM 796 C CA . GLU A 1 99 ? -14.731 -0.507 9.012 1.00 94.00 99 GLU A CA 1
ATOM 797 C C . GLU A 1 99 ? -14.283 -0.128 10.424 1.00 94.00 99 GLU A C 1
ATOM 799 O O . GLU A 1 99 ? -13.449 -0.791 11.044 1.00 94.00 99 GLU A O 1
ATOM 804 N N . ILE A 1 100 ? -14.831 0.970 10.931 1.00 91.06 100 ILE A N 1
ATOM 805 C CA . ILE A 1 100 ? -14.565 1.471 12.272 1.00 91.06 100 ILE A CA 1
ATOM 806 C C . ILE A 1 100 ? -15.877 1.713 13.007 1.00 91.06 100 ILE A C 1
ATOM 808 O O . ILE A 1 100 ? -16.872 2.142 12.429 1.00 91.06 100 ILE A O 1
ATOM 812 N N . GLN A 1 101 ? -15.870 1.459 14.311 1.00 88.69 101 GLN A N 1
ATOM 813 C CA . GLN A 1 101 ? -16.989 1.783 15.185 1.00 88.69 101 GLN A CA 1
ATOM 814 C C . GLN A 1 101 ? -16.778 3.172 15.790 1.00 88.69 101 GLN A C 1
ATOM 816 O O . GLN A 1 101 ? -15.786 3.419 16.480 1.00 88.69 101 GLN A O 1
ATOM 821 N N . VAL A 1 102 ? -17.717 4.081 15.537 1.00 85.94 102 VAL A N 1
ATOM 822 C CA . VAL A 1 102 ? -17.679 5.476 15.985 1.00 85.94 102 VAL A CA 1
ATOM 823 C C . VAL A 1 102 ? -18.882 5.751 16.882 1.00 85.94 102 VAL A C 1
ATOM 825 O O . VAL A 1 102 ? -19.996 5.324 16.595 1.00 85.94 102 VAL A O 1
ATOM 828 N N . GLN A 1 103 ? -18.675 6.475 17.982 1.00 81.25 103 GLN A N 1
ATOM 829 C CA . GLN A 1 103 ? -19.772 6.947 18.829 1.00 81.25 103 GLN A CA 1
ATOM 830 C C . GLN A 1 103 ? -20.327 8.258 18.274 1.00 81.25 103 GLN A C 1
ATOM 832 O O . GLN A 1 103 ? -19.620 9.266 18.240 1.00 81.25 103 GLN A O 1
ATOM 837 N N . LYS A 1 104 ? -21.601 8.272 17.879 1.00 78.00 104 LYS A N 1
ATOM 838 C CA . LYS A 1 104 ? -22.297 9.473 17.406 1.00 78.00 104 LYS A CA 1
ATOM 839 C C . LYS A 1 104 ? -23.606 9.633 18.172 1.00 78.00 104 LYS A C 1
ATOM 841 O O . LYS A 1 104 ? -24.505 8.807 18.059 1.00 78.00 104 LYS A O 1
ATOM 846 N N . GLY A 1 105 ? -23.695 10.676 19.002 1.00 77.62 105 GLY A N 1
ATOM 847 C CA . GLY A 1 105 ? -24.885 10.940 19.823 1.00 77.62 105 GLY A CA 1
ATOM 848 C C . GLY A 1 105 ? -25.207 9.831 20.836 1.00 77.62 105 GLY A C 1
ATOM 849 O O . GLY A 1 105 ? -26.375 9.509 21.028 1.00 77.62 105 GLY A O 1
ATOM 850 N N . GLY A 1 106 ? -24.184 9.210 21.436 1.00 79.94 106 GLY A N 1
ATOM 851 C CA . GLY A 1 106 ? -24.347 8.125 22.417 1.00 79.94 106 GLY A CA 1
ATOM 852 C C . GLY A 1 106 ? -24.676 6.749 21.823 1.00 79.94 106 GLY A C 1
ATOM 853 O O . GLY A 1 106 ? -24.976 5.825 22.574 1.00 79.94 106 GLY A O 1
ATOM 854 N N . LYS A 1 107 ? -24.637 6.603 20.491 1.00 81.62 107 LYS A N 1
ATOM 855 C CA . LYS A 1 107 ? -24.815 5.327 19.787 1.00 81.62 107 LYS A CA 1
ATOM 856 C C . LYS A 1 107 ? -23.547 4.938 19.033 1.00 81.62 107 LYS A C 1
ATOM 858 O O . LYS A 1 107 ? -22.934 5.785 18.382 1.00 81.62 107 LYS A O 1
ATOM 863 N N . THR A 1 108 ? -23.214 3.649 19.059 1.00 82.88 108 THR A N 1
ATOM 864 C CA . THR A 1 108 ? -22.179 3.059 18.200 1.00 82.88 108 THR A CA 1
ATOM 865 C C . THR A 1 108 ? -22.701 2.944 16.771 1.00 82.88 108 THR A C 1
ATOM 867 O O . THR A 1 108 ? -23.747 2.338 16.544 1.00 82.88 108 THR A O 1
ATOM 870 N N . VAL A 1 109 ? -21.966 3.493 15.811 1.00 87.50 109 VAL A N 1
ATOM 871 C CA . VAL A 1 109 ? -22.249 3.406 14.376 1.00 87.50 109 VAL A CA 1
ATOM 872 C C . VAL A 1 109 ? -21.022 2.829 13.677 1.00 87.50 109 VAL A C 1
ATOM 874 O O . VAL A 1 109 ? -19.901 3.250 13.961 1.00 87.50 109 VAL A O 1
ATOM 877 N N . THR A 1 110 ? -21.224 1.871 12.773 1.00 89.75 110 THR A N 1
ATOM 878 C CA . THR A 1 110 ? -20.162 1.401 11.876 1.00 89.75 110 THR A CA 1
ATOM 879 C C . THR A 1 110 ? -20.035 2.379 10.714 1.00 89.75 110 THR A C 1
ATOM 881 O O . THR A 1 110 ? -21.001 2.621 9.994 1.00 89.75 110 THR A O 1
ATOM 884 N N . GLU A 1 111 ? -18.849 2.948 10.537 1.00 90.81 111 GLU A N 1
ATOM 885 C CA . GLU A 1 111 ? -18.498 3.803 9.407 1.00 90.81 111 GLU A CA 1
ATOM 886 C C . GLU A 1 111 ? -17.315 3.186 8.655 1.00 90.81 111 GLU A C 1
ATOM 888 O O . GLU A 1 111 ? -16.405 2.620 9.262 1.00 90.81 111 GLU A O 1
ATOM 893 N N . THR A 1 112 ? -17.285 3.326 7.332 1.00 93.81 112 THR A N 1
ATOM 894 C CA . THR A 1 112 ? -16.110 2.959 6.534 1.00 93.81 112 THR A CA 1
ATOM 895 C C . THR A 1 112 ? -15.158 4.147 6.479 1.00 93.81 112 THR A C 1
ATOM 897 O O . THR A 1 112 ? -15.463 5.182 5.887 1.00 93.81 112 THR A O 1
ATOM 900 N N . ALA A 1 113 ? -13.990 4.012 7.098 1.00 94.69 113 ALA A N 1
ATOM 901 C CA . ALA A 1 113 ? -12.917 4.985 6.996 1.00 94.69 113 ALA A CA 1
ATOM 902 C C . ALA A 1 113 ? -12.005 4.654 5.813 1.00 94.69 113 ALA A C 1
ATOM 904 O O . ALA A 1 113 ? -11.751 3.487 5.519 1.00 94.69 113 ALA A O 1
ATOM 905 N N . GLN A 1 114 ? -11.499 5.696 5.157 1.00 95.31 114 GLN A N 1
ATOM 906 C CA . GLN A 1 114 ? -10.606 5.576 4.012 1.00 95.31 114 GLN A CA 1
ATOM 907 C C . GLN A 1 114 ? -9.308 6.347 4.250 1.00 95.31 114 GLN A C 1
ATOM 909 O O . GLN A 1 114 ? -9.308 7.386 4.914 1.00 95.31 114 GLN A O 1
ATOM 914 N N . ALA A 1 115 ? -8.217 5.852 3.676 1.00 96.94 115 ALA A N 1
ATOM 915 C CA . ALA A 1 115 ? -6.949 6.559 3.569 1.00 96.94 115 ALA A CA 1
ATOM 916 C C . ALA A 1 115 ? -6.353 6.343 2.175 1.00 96.94 115 ALA A C 1
ATOM 918 O O . ALA A 1 115 ? -6.558 5.299 1.566 1.00 96.94 115 ALA A O 1
ATOM 919 N N . LEU A 1 116 ? -5.605 7.326 1.678 1.00 97.88 116 LEU A N 1
ATOM 920 C CA . LEU A 1 116 ? -4.923 7.248 0.390 1.00 97.88 116 LEU A CA 1
ATOM 921 C C . LEU A 1 116 ? -3.471 7.678 0.572 1.00 97.88 116 LEU A C 1
ATOM 923 O O . LEU A 1 116 ? -3.205 8.750 1.117 1.00 97.88 116 LEU A O 1
ATOM 927 N N . HIS A 1 117 ? -2.544 6.861 0.089 1.00 98.25 117 HIS A N 1
ATOM 928 C CA . HIS A 1 117 ? -1.140 7.223 -0.031 1.00 98.25 117 HIS A CA 1
ATOM 929 C C . HIS A 1 117 ? -0.734 7.217 -1.498 1.00 98.25 117 HIS A C 1
ATOM 931 O O . HIS A 1 117 ? -0.986 6.252 -2.213 1.00 98.25 117 HIS A O 1
ATOM 937 N N . VAL A 1 118 ? -0.107 8.300 -1.947 1.00 98.25 118 VAL A N 1
ATOM 938 C CA . VAL A 1 118 ? 0.409 8.392 -3.312 1.00 98.25 118 VAL A CA 1
ATOM 939 C C . VAL A 1 118 ? 1.826 7.839 -3.333 1.00 98.25 118 VAL A C 1
ATOM 941 O O . VAL A 1 118 ? 2.692 8.351 -2.629 1.00 98.25 118 VAL A O 1
ATOM 944 N N . TYR A 1 119 ? 2.050 6.826 -4.160 1.00 98.38 119 TYR A N 1
ATOM 945 C CA . TYR A 1 119 ? 3.337 6.173 -4.348 1.00 98.38 119 TYR A CA 1
ATOM 946 C C . TYR A 1 119 ? 3.890 6.468 -5.743 1.00 98.38 119 TYR A C 1
ATOM 948 O O . TYR A 1 119 ? 3.142 6.483 -6.720 1.00 98.38 119 TYR A O 1
ATOM 956 N N . GLU A 1 120 ? 5.189 6.736 -5.852 1.00 98.19 120 GLU A N 1
ATOM 957 C CA . GLU A 1 120 ? 5.816 7.134 -7.114 1.00 98.19 120 GLU A CA 1
ATOM 958 C C . GLU A 1 120 ? 6.560 5.963 -7.767 1.00 98.19 120 GLU A C 1
ATOM 960 O O . GLU A 1 120 ? 7.425 5.335 -7.154 1.00 98.19 120 GLU A O 1
ATOM 965 N N . LEU A 1 121 ? 6.242 5.708 -9.037 1.00 98.12 121 LEU A N 1
ATOM 966 C CA . LEU A 1 121 ? 6.978 4.829 -9.935 1.00 98.12 121 LEU A CA 1
ATOM 967 C C . LEU A 1 121 ? 7.803 5.683 -10.900 1.00 98.12 121 LEU A C 1
ATOM 969 O O . LEU A 1 121 ? 7.262 6.434 -11.711 1.00 98.12 121 LEU A O 1
ATOM 973 N N . LYS A 1 122 ? 9.123 5.576 -10.809 1.00 96.88 122 LYS A N 1
ATOM 974 C CA . LYS A 1 122 ? 10.083 6.357 -11.589 1.00 96.88 122 LYS A CA 1
ATOM 975 C C . LYS A 1 122 ? 10.587 5.591 -12.801 1.00 96.88 122 LYS A C 1
ATOM 977 O O . LYS A 1 122 ? 10.548 4.364 -12.850 1.00 96.88 122 LYS A O 1
ATOM 982 N N . VAL A 1 123 ? 11.115 6.338 -13.764 1.00 92.38 123 VAL A N 1
ATOM 983 C CA . VAL A 1 123 ? 11.956 5.783 -14.830 1.00 92.38 123 VAL A CA 1
ATOM 984 C C . VAL A 1 123 ? 13.325 5.453 -14.244 1.00 92.38 123 VAL A C 1
ATOM 986 O O . VAL A 1 123 ? 13.819 6.197 -13.394 1.00 92.38 123 VAL A O 1
ATOM 989 N N . ARG A 1 124 ? 13.894 4.322 -14.662 1.00 78.38 124 ARG A N 1
ATOM 990 C CA . ARG A 1 124 ? 15.243 3.892 -14.285 1.00 78.38 124 ARG A CA 1
ATOM 991 C C . ARG A 1 124 ? 16.327 4.825 -14.824 1.00 78.38 124 ARG A C 1
ATOM 993 O O . ARG A 1 124 ? 16.185 5.278 -15.979 1.00 78.38 124 ARG A O 1
#